Protein AF-A0AAN8F8N9-F1 (afdb_monomer)

Secondary structure (DSSP, 8-state):
----------EETTEEE-TTS-EEEEEEETTEEEE---S--S--PPTTTTT-TTS-SS------TT-TTTTT-TTSPPPP-GGGPPPTTTTTB-TTSPEEES-SGGGTT-TTTEEE---TT--HHHHHHHHHHHHHTT--BSSTTTT-PPP---

Mean predicted aligned error: 9.49 Å

InterPro domains:
  IPR001515 Large ribosomal subunit protein eL32 [PF01655] (42-143)
  IPR001515 Large ribosomal subunit protein eL32 [PTHR23413] (32-154)
  IPR001515 Large ribosomal subunit protein eL32 [SM01393] (41-143)
  IPR001515 Large ribosomal subunit protein eL32 [cd00513] (46-143)
  IPR018263 Large ribosomal subunit protein eL32, conserved site [PS00580] (44-64)
  IPR036351 Large ribosomal subunit protein eL32 superfamily [SSF52042] (32-152)

Sequence (154 aa):
MRLTKRILSARFGNRILNSDGSWVRMVTVSGTKVKIVKKKVTKFKRHESERYHRLKPNWRKPKGIDNRVRRRFRGMRAMPTIGFGSDKRTRFVLPCGYKKVLDLDMLLMQSFRYIGEVAHTVSAQSRKAIVERAAQLNIKLTNGHARIRTEESE

Radius of gyration: 22.57 Å; Cα contacts (8 Å, |Δi|>4): 173; chains: 1; bounding box: 52×36×70 Å

Foldseek 3Di:
DDPPPPPPFDDDDQWTQDPVRDTFGFAQAPNDTDTFDQPDPDDQFDPCVVVDVVRGRDDDQDDDPPDCQNVPDPPDGDDDDCVRDTDPRCPQADPNRAHEDADDVVCLPPLVHHAHEDDPPDDPVVLVVVLVVCVVSVGHYPCSCPPDDDDDDD

Solvent-accessible surface area (backbone atoms only — not comparable to full-atom values): 9964 Å² total; per-residue (Å²): 137,80,82,76,81,77,73,74,78,61,68,60,85,60,29,42,57,44,97,86,72,49,77,42,64,52,24,52,42,76,88,40,79,42,73,80,68,71,83,64,86,74,80,62,60,21,85,64,28,86,80,34,84,90,39,63,51,61,68,62,87,70,79,59,90,84,38,54,55,65,73,61,45,86,94,50,72,76,76,94,54,78,84,61,59,57,55,80,88,57,53,76,45,44,91,85,21,30,28,79,38,67,58,64,82,83,33,80,88,40,50,81,41,37,29,34,35,78,55,88,86,62,50,60,70,61,43,51,57,50,45,53,52,27,57,78,67,69,41,56,56,78,54,67,69,66,81,59,82,77,82,84,78,129

pLDDT: mean 83.61, std 14.31, range [36.84, 96.25]

Structure (mmCIF, N/CA/C/O backbone):
data_AF-A0AAN8F8N9-F1
#
_entry.id   AF-A0AAN8F8N9-F1
#
loop_
_atom_site.group_PDB
_atom_site.id
_atom_site.type_symbol
_atom_site.label_atom_id
_atom_site.label_alt_id
_atom_site.label_comp_id
_atom_site.label_asym_id
_atom_site.label_entity_id
_atom_site.label_seq_id
_atom_site.pdbx_PDB_ins_code
_atom_site.Cartn_x
_atom_site.Cartn_y
_atom_site.Cartn_z
_atom_site.occupancy
_atom_site.B_iso_or_equiv
_atom_site.auth_seq_id
_atom_site.auth_comp_id
_atom_site.auth_asym_id
_atom_site.auth_atom_id
_atom_site.pdbx_PDB_model_num
ATOM 1 N N . MET A 1 1 ? -20.912 -10.449 -45.753 1.00 37.22 1 MET A N 1
ATOM 2 C CA . MET A 1 1 ? -21.724 -10.141 -44.552 1.00 37.22 1 MET A CA 1
ATOM 3 C C . MET A 1 1 ? -21.098 -10.827 -43.339 1.00 37.22 1 MET A C 1
ATOM 5 O O . MET A 1 1 ? -21.230 -12.034 -43.207 1.00 37.22 1 MET A O 1
ATOM 9 N N . ARG A 1 2 ? -20.332 -10.120 -42.492 1.00 36.84 2 ARG A N 1
ATOM 10 C CA . ARG A 1 2 ? -19.800 -10.711 -41.247 1.00 36.84 2 ARG A CA 1
ATOM 11 C C . ARG A 1 2 ? -20.783 -10.408 -40.122 1.00 36.84 2 ARG A C 1
ATOM 13 O O . ARG A 1 2 ? -20.914 -9.248 -39.744 1.00 36.84 2 ARG A O 1
ATOM 20 N N . LEU A 1 3 ? -21.470 -11.440 -39.623 1.00 37.38 3 LEU A N 1
ATOM 21 C CA . LEU A 1 3 ? -22.297 -11.351 -38.421 1.00 37.38 3 LEU A CA 1
ATOM 22 C C . LEU A 1 3 ? -21.449 -10.769 -37.285 1.00 37.38 3 LEU A C 1
ATOM 24 O O . LEU A 1 3 ? -20.534 -11.417 -36.772 1.00 37.38 3 LEU A O 1
ATOM 28 N N . THR A 1 4 ? -21.747 -9.536 -36.888 1.00 46.22 4 THR A N 1
ATOM 29 C CA . THR A 1 4 ? -21.243 -8.976 -35.644 1.00 46.22 4 THR A CA 1
ATOM 30 C C . THR A 1 4 ? -21.903 -9.766 -34.524 1.00 46.22 4 THR A C 1
ATOM 32 O O . THR A 1 4 ? -23.100 -9.647 -34.273 1.00 46.22 4 THR A O 1
ATOM 35 N N . LYS A 1 5 ? -21.127 -10.639 -33.870 1.00 44.59 5 LYS A N 1
ATOM 36 C CA . LYS A 1 5 ? -21.536 -11.296 -32.627 1.00 44.59 5 LYS A CA 1
ATOM 37 C C . LYS A 1 5 ? -21.897 -10.193 -31.625 1.00 44.59 5 LYS A C 1
ATOM 39 O O . LYS A 1 5 ? -21.020 -9.646 -30.960 1.00 44.59 5 LYS A O 1
ATOM 44 N N . ARG A 1 6 ? -23.183 -9.841 -31.533 1.00 40.88 6 ARG A N 1
ATOM 45 C CA . ARG A 1 6 ? -23.750 -9.120 -30.393 1.00 40.88 6 ARG A CA 1
ATOM 46 C C . ARG A 1 6 ? -23.581 -10.053 -29.202 1.00 40.88 6 ARG A C 1
ATOM 48 O O . ARG A 1 6 ? -24.404 -10.932 -28.974 1.00 40.88 6 ARG A O 1
ATOM 55 N N . ILE A 1 7 ? -22.470 -9.910 -28.485 1.00 51.84 7 ILE A N 1
ATOM 56 C CA . ILE A 1 7 ? -22.309 -10.515 -27.168 1.00 51.84 7 ILE A CA 1
ATOM 57 C C . ILE A 1 7 ? -23.393 -9.869 -26.304 1.00 51.84 7 ILE A C 1
ATOM 59 O O . ILE A 1 7 ? -23.255 -8.725 -25.871 1.00 51.84 7 ILE A O 1
ATOM 63 N N . LEU A 1 8 ? -24.505 -10.579 -26.112 1.00 46.91 8 LEU A N 1
ATOM 64 C CA . LEU A 1 8 ? -25.447 -10.312 -25.033 1.00 46.91 8 LEU A CA 1
ATOM 65 C C . LEU A 1 8 ? -24.609 -10.254 -23.755 1.00 46.91 8 LEU A C 1
ATOM 67 O O . LEU A 1 8 ? -23.964 -11.241 -23.398 1.00 46.91 8 LEU A O 1
ATOM 71 N N . SER A 1 9 ? -24.519 -9.088 -23.111 1.00 54.19 9 SER A N 1
ATOM 72 C CA . SER A 1 9 ? -23.723 -8.962 -21.892 1.00 54.19 9 SER A CA 1
ATOM 73 C C . SER A 1 9 ? -24.364 -9.832 -20.810 1.00 54.19 9 SER A C 1
ATOM 75 O O . SER A 1 9 ? -25.340 -9.423 -20.179 1.00 54.19 9 SER A O 1
ATOM 77 N N . ALA A 1 10 ? -23.843 -11.038 -20.601 1.00 58.50 10 ALA A N 1
ATOM 78 C CA . ALA A 1 10 ? -24.268 -11.890 -19.505 1.00 58.50 10 ALA A CA 1
ATOM 79 C C . ALA A 1 10 ? -23.832 -11.222 -18.193 1.00 58.50 10 ALA A C 1
ATOM 81 O O . ALA A 1 10 ? -22.638 -11.075 -17.912 1.00 58.50 10 ALA A O 1
ATOM 82 N N . ARG A 1 11 ? -24.804 -10.747 -17.410 1.00 55.88 11 ARG A N 1
ATOM 83 C CA . ARG A 1 11 ? -24.582 -10.227 -16.057 1.00 55.88 11 ARG A CA 1
ATOM 84 C C . ARG A 1 11 ? -24.943 -11.313 -15.060 1.00 55.88 11 ARG A C 1
ATOM 86 O O . ARG A 1 11 ? -26.067 -11.797 -15.066 1.00 55.88 11 ARG A O 1
ATOM 93 N N . PHE A 1 12 ? -24.006 -11.646 -14.179 1.00 58.88 12 PHE A N 1
ATOM 94 C CA . PHE A 1 12 ? -24.267 -12.540 -13.055 1.00 58.88 12 PHE A CA 1
ATOM 95 C C . PHE A 1 12 ? -23.940 -11.811 -11.749 1.00 58.88 12 PHE A C 1
ATOM 97 O O . PHE A 1 12 ? -22.770 -11.652 -11.375 1.00 58.88 12 PHE A O 1
ATOM 104 N N . GLY A 1 13 ? -24.977 -11.298 -11.082 1.00 73.12 13 GLY A N 1
ATOM 105 C CA . GLY A 1 13 ? -24.842 -10.431 -9.909 1.00 73.12 13 GLY A CA 1
ATOM 106 C C . GLY A 1 13 ? -23.983 -9.194 -10.203 1.00 73.12 13 GLY A C 1
ATOM 107 O O . GLY A 1 13 ? -24.197 -8.484 -11.184 1.00 73.12 13 GLY A O 1
ATOM 108 N N . ASN A 1 14 ? -22.956 -8.956 -9.382 1.00 69.38 14 ASN A N 1
ATOM 109 C CA . ASN A 1 14 ? -22.014 -7.844 -9.562 1.00 69.38 14 ASN A CA 1
ATOM 110 C C . ASN A 1 14 ? -20.863 -8.147 -10.544 1.00 69.38 14 ASN A C 1
ATOM 112 O O . ASN A 1 14 ? -19.873 -7.417 -10.548 1.00 69.38 14 ASN A O 1
ATOM 116 N N . ARG A 1 15 ? -20.928 -9.212 -11.357 1.00 70.81 15 ARG A N 1
ATOM 117 C CA . ARG A 1 15 ? -19.879 -9.558 -12.334 1.00 70.81 15 ARG A CA 1
ATOM 118 C C . ARG A 1 15 ? -20.322 -9.276 -13.771 1.00 70.81 15 ARG A C 1
ATOM 120 O O . ARG A 1 15 ? -21.423 -9.650 -14.168 1.00 70.81 15 ARG A O 1
ATOM 127 N N . ILE A 1 16 ? -19.439 -8.640 -14.540 1.00 75.00 16 ILE A N 1
ATOM 128 C CA . ILE A 1 16 ? -19.593 -8.389 -15.980 1.00 75.00 16 ILE A CA 1
ATOM 129 C C . ILE A 1 16 ? -18.571 -9.243 -16.733 1.00 75.00 16 ILE A C 1
ATOM 131 O O . ILE A 1 16 ? -17.410 -9.310 -16.322 1.00 75.00 16 ILE A O 1
ATOM 135 N N . LEU A 1 17 ? -19.003 -9.878 -17.822 1.00 72.81 17 LEU A N 1
ATOM 136 C CA . LEU A 1 17 ? -18.126 -10.568 -18.762 1.00 72.81 17 LEU A CA 1
ATOM 137 C C . LEU A 1 17 ? -17.474 -9.548 -19.711 1.00 72.81 17 LEU A C 1
ATOM 139 O O . LEU A 1 17 ? -18.166 -8.822 -20.424 1.00 72.81 17 LEU A O 1
ATOM 143 N N . ASN A 1 18 ? -16.146 -9.465 -19.699 1.00 73.00 18 ASN A N 1
ATOM 144 C CA . ASN A 1 18 ? -15.385 -8.676 -20.669 1.00 73.00 18 ASN A CA 1
ATOM 145 C C . ASN A 1 18 ? -15.337 -9.376 -22.045 1.00 73.00 18 ASN A C 1
ATOM 147 O O . ASN A 1 18 ? -15.561 -10.579 -22.154 1.00 73.00 18 ASN A O 1
ATOM 151 N N . SER A 1 19 ? -14.935 -8.639 -23.086 1.00 69.00 19 SER A N 1
ATOM 152 C CA . SER A 1 19 ? -14.710 -9.162 -24.446 1.00 69.00 19 SER A CA 1
ATOM 153 C C . SER A 1 19 ? -13.621 -10.240 -24.546 1.00 69.00 19 SER A C 1
ATOM 155 O O . SER A 1 19 ? -13.613 -11.007 -25.501 1.00 69.00 19 SER A O 1
ATOM 157 N N . ASP A 1 20 ? -12.725 -10.313 -23.561 1.00 75.94 20 ASP A N 1
ATOM 158 C CA . ASP A 1 20 ? -11.676 -11.331 -23.415 1.00 75.94 20 ASP A CA 1
ATOM 159 C C . ASP A 1 20 ? -12.160 -12.605 -22.683 1.00 75.94 20 ASP A C 1
ATOM 161 O O . ASP A 1 20 ? -11.366 -13.506 -22.427 1.00 75.94 20 ASP A O 1
ATOM 165 N N . GLY A 1 21 ? -13.447 -12.685 -22.315 1.00 73.12 21 GLY A N 1
ATOM 166 C CA . GLY A 1 21 ? -14.031 -13.811 -21.578 1.00 73.12 21 GLY A CA 1
ATOM 167 C C . GLY A 1 21 ? -13.768 -13.792 -20.067 1.00 73.12 21 GLY A C 1
ATOM 168 O O . GLY A 1 21 ? -14.217 -14.689 -19.354 1.00 73.12 21 GLY A O 1
ATOM 169 N N . SER A 1 22 ? -13.078 -12.774 -19.538 1.00 76.56 22 SER A N 1
ATOM 170 C CA . SER A 1 22 ? -12.829 -12.651 -18.099 1.00 76.56 22 SER A CA 1
ATOM 171 C C . SER A 1 22 ? -14.023 -12.045 -17.353 1.00 76.56 22 SER A C 1
ATOM 173 O O . SER A 1 22 ? -14.589 -11.021 -17.747 1.00 76.56 22 SER A O 1
ATOM 175 N N . TRP A 1 23 ? -14.385 -12.646 -16.218 1.00 73.56 23 TRP A N 1
ATOM 176 C CA . TRP A 1 23 ? -15.379 -12.088 -15.303 1.00 73.56 23 TRP A CA 1
ATOM 177 C C . TRP A 1 23 ? -14.755 -11.020 -14.414 1.00 73.56 23 TRP A C 1
ATOM 179 O O . TRP A 1 23 ? -13.816 -11.298 -13.666 1.00 73.56 23 TRP A O 1
ATOM 189 N N . VAL A 1 24 ? -15.322 -9.813 -14.414 1.00 73.94 24 VAL A N 1
ATOM 190 C CA . VAL A 1 24 ? -14.853 -8.733 -13.542 1.00 73.94 24 VAL A CA 1
ATOM 191 C C . VAL A 1 24 ? -15.942 -8.267 -12.596 1.00 73.94 24 VAL A C 1
ATOM 193 O O . VAL A 1 24 ? -17.058 -7.956 -13.005 1.00 73.94 24 VAL A O 1
ATOM 196 N N . ARG A 1 25 ? -15.591 -8.198 -11.309 1.00 75.44 25 ARG A N 1
ATOM 197 C CA . ARG A 1 25 ? -16.445 -7.647 -10.258 1.00 75.44 25 ARG A CA 1
ATOM 198 C C . ARG A 1 25 ? -16.530 -6.126 -10.401 1.00 75.44 25 ARG A C 1
ATOM 200 O O . ARG A 1 25 ? -15.516 -5.430 -10.346 1.00 75.44 25 ARG A O 1
ATOM 207 N N . MET A 1 26 ? -17.747 -5.626 -1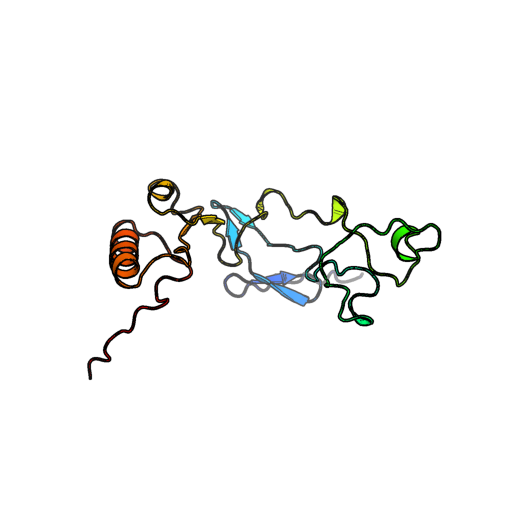0.565 1.00 81.25 26 MET A N 1
ATOM 208 C CA . MET A 1 26 ? -18.087 -4.220 -10.408 1.00 81.25 26 MET A CA 1
ATOM 209 C C . MET A 1 26 ? -18.191 -3.904 -8.928 1.00 81.25 26 MET A C 1
ATOM 211 O O . MET A 1 26 ? -18.792 -4.657 -8.160 1.00 81.25 26 MET A O 1
ATOM 215 N N . VAL A 1 27 ? -17.610 -2.777 -8.542 1.00 83.56 27 VAL A N 1
ATOM 216 C CA . VAL A 1 27 ? -17.583 -2.338 -7.156 1.00 83.56 27 VAL A CA 1
ATOM 217 C C . VAL A 1 27 ? -18.174 -0.939 -7.083 1.00 83.56 27 VAL A C 1
ATOM 219 O O . VAL A 1 27 ? -17.882 -0.092 -7.927 1.00 83.56 27 VAL A O 1
ATOM 222 N N . THR A 1 28 ? -19.020 -0.688 -6.092 1.00 84.06 28 THR A N 1
ATOM 223 C CA . THR A 1 28 ? -19.565 0.649 -5.854 1.00 84.06 28 THR A CA 1
ATOM 224 C C . THR A 1 28 ? -18.556 1.454 -5.044 1.00 84.06 28 THR A C 1
ATOM 226 O O . THR A 1 28 ? -18.222 1.082 -3.925 1.00 84.06 28 THR A O 1
ATOM 229 N N . VAL A 1 29 ? -18.060 2.549 -5.613 1.00 82.06 29 VAL A N 1
ATOM 230 C CA . VAL A 1 29 ? -17.128 3.482 -4.973 1.00 82.06 29 VAL A CA 1
ATOM 231 C C . VAL A 1 29 ? -17.806 4.843 -4.916 1.00 82.06 29 VAL A C 1
ATOM 233 O O . VAL A 1 29 ? -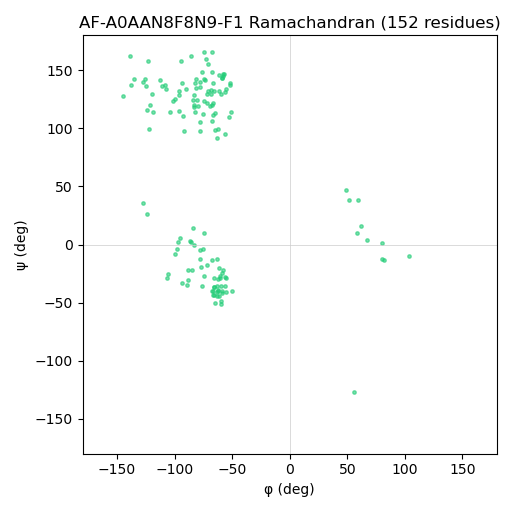18.068 5.437 -5.963 1.00 82.06 29 VAL A O 1
ATOM 236 N N . SER A 1 30 ? -18.109 5.332 -3.710 1.00 77.88 30 SER A N 1
ATOM 237 C CA . SER A 1 30 ? -18.813 6.611 -3.501 1.00 77.88 30 SER A CA 1
ATOM 238 C C . SER A 1 30 ? -20.075 6.755 -4.374 1.00 77.88 30 SER A C 1
ATOM 240 O O . SER A 1 30 ? -20.241 7.750 -5.073 1.00 77.88 30 SER A O 1
ATOM 242 N N . GLY A 1 31 ? -20.914 5.716 -4.425 1.00 78.62 31 GLY A N 1
ATOM 243 C CA . GLY A 1 31 ? -22.154 5.704 -5.215 1.00 78.62 31 GLY A CA 1
ATOM 244 C C . GLY A 1 31 ? -21.992 5.415 -6.715 1.00 78.62 31 GLY A C 1
ATOM 245 O O . GLY A 1 31 ? -22.972 5.084 -7.374 1.00 78.62 31 GLY A O 1
ATOM 246 N N . THR A 1 32 ? -20.777 5.443 -7.276 1.00 83.56 32 THR A N 1
ATOM 247 C CA . THR A 1 32 ? -20.555 5.054 -8.681 1.00 83.56 32 THR A CA 1
ATOM 248 C C . THR A 1 32 ? -20.098 3.603 -8.790 1.00 83.56 32 THR A C 1
ATOM 250 O O . THR A 1 32 ? -19.144 3.199 -8.129 1.00 83.56 32 THR A O 1
ATOM 253 N N . LYS A 1 33 ? -20.707 2.819 -9.686 1.00 84.88 33 LYS A N 1
ATOM 254 C CA . LYS A 1 33 ? -20.209 1.481 -10.039 1.00 84.88 33 LYS A CA 1
ATOM 255 C C . LYS A 1 33 ? -18.976 1.611 -10.937 1.00 84.88 33 LYS A C 1
ATOM 257 O O . LYS A 1 33 ? -19.082 2.049 -12.078 1.00 84.88 33 LYS A O 1
ATOM 262 N N . VAL A 1 34 ? -17.808 1.224 -10.429 1.00 86.25 34 VAL A N 1
ATOM 263 C CA . VAL A 1 34 ? -16.523 1.310 -11.137 1.00 86.25 34 VAL A CA 1
ATOM 264 C C . VAL A 1 34 ? -15.842 -0.058 -11.159 1.00 86.25 34 VAL A C 1
ATOM 266 O O . VAL A 1 34 ? -15.875 -0.818 -10.190 1.00 86.25 34 VAL A O 1
ATOM 269 N N . LYS A 1 35 ? -15.185 -0.371 -12.278 1.00 88.12 35 LYS A N 1
ATOM 270 C CA . LYS A 1 35 ? -14.308 -1.535 -12.414 1.00 88.12 35 LYS A CA 1
ATOM 271 C C . LYS A 1 35 ? -12.919 -1.205 -11.863 1.00 88.12 35 LYS A C 1
ATOM 273 O O . LYS A 1 35 ? -12.244 -0.306 -12.362 1.00 88.12 35 LYS A O 1
ATOM 278 N N . ILE A 1 36 ? -12.462 -1.947 -10.855 1.00 89.44 36 ILE A N 1
ATOM 279 C CA . ILE A 1 36 ? -11.110 -1.772 -10.308 1.00 89.44 36 ILE A CA 1
ATOM 280 C C . ILE A 1 36 ? -10.104 -2.449 -11.244 1.00 89.44 36 ILE A C 1
ATOM 282 O O . ILE A 1 36 ? -9.973 -3.669 -11.253 1.00 89.44 36 ILE A O 1
ATOM 286 N N . VAL A 1 37 ? -9.358 -1.649 -12.009 1.00 90.06 37 VAL A N 1
ATOM 287 C CA . VAL A 1 37 ? -8.273 -2.134 -12.875 1.00 90.06 37 VAL A CA 1
ATOM 288 C C . VAL A 1 37 ? -6.922 -1.880 -12.209 1.00 90.06 37 VAL A C 1
ATOM 290 O O . VAL A 1 37 ? -6.568 -0.742 -11.890 1.00 90.06 37 VAL A O 1
ATOM 293 N N . LYS A 1 38 ? -6.131 -2.939 -12.018 1.00 90.81 38 LYS A N 1
ATOM 294 C CA . LYS A 1 38 ? -4.724 -2.834 -11.609 1.00 90.81 38 LYS A CA 1
ATOM 295 C C . LYS A 1 38 ? -3.841 -3.097 -12.825 1.00 90.81 38 LYS A C 1
ATOM 297 O O . LYS A 1 38 ? -3.805 -4.209 -13.330 1.00 90.81 38 LYS A O 1
ATOM 302 N N . LYS A 1 39 ? -3.102 -2.075 -13.270 1.00 92.69 39 LYS A N 1
ATOM 303 C CA . LYS A 1 39 ? -2.183 -2.164 -14.424 1.00 92.69 39 LYS A CA 1
ATOM 304 C C . LYS A 1 39 ? -1.047 -3.165 -14.207 1.00 92.69 39 LYS A C 1
ATOM 306 O O . LYS A 1 39 ? -0.527 -3.737 -15.155 1.00 92.69 39 LYS A O 1
ATOM 311 N N . LYS A 1 40 ? -0.642 -3.352 -12.951 1.00 92.31 40 LYS A N 1
ATOM 312 C CA . LYS A 1 40 ? 0.339 -4.350 -12.540 1.00 92.31 40 LYS A CA 1
ATOM 313 C C . LYS A 1 40 ? -0.046 -4.896 -11.173 1.00 92.31 40 LYS A C 1
ATOM 315 O O . LYS A 1 40 ? -0.262 -4.124 -10.242 1.00 92.31 40 LYS A O 1
ATOM 320 N N . VAL A 1 41 ? -0.123 -6.219 -11.074 1.00 91.56 41 VAL A N 1
ATOM 321 C CA . VAL A 1 41 ? -0.422 -6.935 -9.823 1.00 91.56 41 VAL A CA 1
ATOM 322 C C . VAL A 1 41 ? 0.870 -7.337 -9.106 1.00 91.56 41 VAL A C 1
ATOM 324 O O . VAL A 1 41 ? 0.944 -7.322 -7.881 1.00 91.56 41 VAL A O 1
ATOM 327 N N . THR A 1 42 ? 1.924 -7.641 -9.867 1.00 92.12 42 THR A N 1
ATOM 328 C CA . THR A 1 42 ? 3.217 -8.062 -9.322 1.00 92.12 42 THR A CA 1
ATOM 329 C C . THR A 1 42 ? 4.000 -6.896 -8.717 1.00 92.12 42 THR A C 1
ATOM 331 O O . THR A 1 42 ? 4.025 -5.779 -9.243 1.00 92.12 42 THR A O 1
ATOM 334 N N . LYS A 1 43 ? 4.693 -7.161 -7.604 1.00 93.69 43 LYS A N 1
ATOM 335 C CA . LYS A 1 43 ? 5.557 -6.172 -6.944 1.00 93.69 43 LYS A CA 1
ATOM 336 C C . LYS A 1 43 ? 6.773 -5.840 -7.816 1.00 93.69 43 LYS A C 1
ATOM 338 O O . LYS A 1 43 ? 7.306 -6.688 -8.532 1.00 93.69 43 LYS A O 1
ATOM 343 N N . PHE A 1 44 ? 7.254 -4.605 -7.720 1.00 95.38 44 PHE A N 1
ATOM 344 C CA . PHE A 1 44 ? 8.523 -4.203 -8.324 1.00 95.38 44 PHE A CA 1
ATOM 345 C C . PHE A 1 44 ? 9.687 -4.697 -7.460 1.00 95.38 44 PHE A C 1
ATOM 347 O O . PHE A 1 44 ? 10.031 -4.076 -6.457 1.00 95.38 44 PHE A O 1
ATOM 354 N N . LYS A 1 45 ? 10.275 -5.834 -7.841 1.00 94.81 45 LYS A N 1
ATOM 355 C CA . LYS A 1 45 ? 11.428 -6.423 -7.148 1.00 94.81 45 LYS A CA 1
ATOM 356 C C . LYS A 1 45 ? 12.741 -5.755 -7.572 1.00 94.81 45 LYS A C 1
ATOM 358 O O . LYS A 1 45 ? 12.933 -5.477 -8.758 1.00 94.81 45 LYS A O 1
ATOM 363 N N . ARG A 1 46 ? 13.673 -5.568 -6.632 1.00 95.31 46 ARG A N 1
ATOM 364 C CA . ARG A 1 46 ? 15.052 -5.109 -6.909 1.00 95.31 46 ARG A CA 1
AT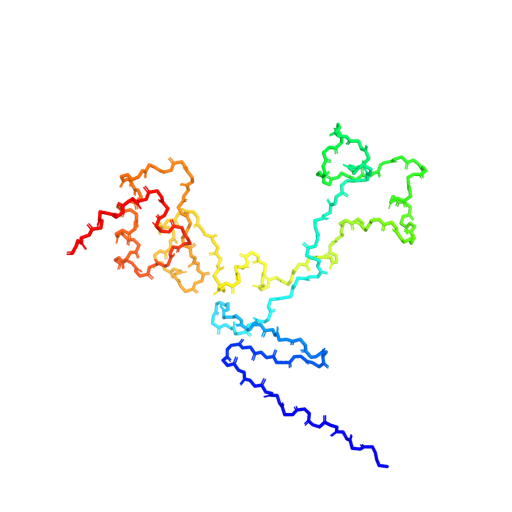OM 365 C C . ARG A 1 46 ? 15.786 -6.061 -7.855 1.00 95.31 46 ARG A C 1
ATOM 367 O O . ARG A 1 46 ? 15.606 -7.266 -7.746 1.00 95.31 46 ARG A O 1
ATOM 374 N N . HIS A 1 47 ? 16.628 -5.545 -8.752 1.00 94.38 47 HIS A N 1
ATOM 375 C CA . HIS A 1 47 ? 17.506 -6.378 -9.590 1.00 94.38 47 HIS A CA 1
ATOM 376 C C . HIS A 1 47 ? 18.314 -7.374 -8.734 1.00 94.38 47 HIS A C 1
ATOM 378 O O . HIS A 1 47 ? 18.789 -6.991 -7.668 1.00 94.38 47 HIS A O 1
ATOM 384 N N . GLU A 1 48 ? 18.423 -8.631 -9.184 1.00 93.56 48 GLU A N 1
ATOM 385 C CA . GLU A 1 48 ? 19.189 -9.722 -8.538 1.00 93.56 48 GLU A CA 1
ATOM 386 C C . GLU A 1 48 ? 18.804 -10.098 -7.097 1.00 93.56 48 GLU A C 1
ATOM 388 O O . GLU A 1 48 ? 19.453 -10.948 -6.491 1.00 93.56 48 GLU A O 1
ATOM 393 N N . SER A 1 49 ? 17.694 -9.579 -6.561 1.00 94.81 49 SER A N 1
ATOM 394 C CA . SER A 1 49 ? 17.191 -9.987 -5.237 1.00 94.81 49 SER A CA 1
ATOM 395 C C . SER A 1 49 ? 16.781 -11.460 -5.143 1.00 94.81 49 SER A C 1
ATOM 397 O O . SER A 1 49 ? 16.474 -11.942 -4.065 1.00 94.81 49 SER A O 1
ATOM 399 N N . GLU A 1 50 ? 16.672 -12.148 -6.280 1.00 93.81 50 GLU A N 1
ATOM 400 C CA . GLU A 1 50 ? 16.372 -13.585 -6.338 1.00 93.81 50 GLU A CA 1
ATOM 401 C C . GLU A 1 50 ? 17.647 -14.433 -6.276 1.00 93.81 50 GLU A C 1
ATOM 403 O O . GLU A 1 50 ? 17.580 -15.586 -5.879 1.00 93.81 50 GLU A O 1
ATOM 408 N N . ARG A 1 51 ? 18.806 -13.861 -6.634 1.00 95.69 51 ARG A N 1
ATOM 409 C CA . ARG A 1 51 ? 20.097 -14.559 -6.625 1.00 95.69 51 ARG A CA 1
ATOM 410 C C . ARG A 1 51 ? 20.801 -14.446 -5.274 1.00 95.69 51 ARG A C 1
ATOM 412 O O . ARG A 1 51 ? 21.477 -15.377 -4.863 1.00 95.69 51 ARG A O 1
ATOM 419 N N . TYR A 1 52 ? 20.664 -13.308 -4.590 1.00 95.62 52 TYR A N 1
ATOM 420 C CA . TYR A 1 52 ? 21.404 -13.028 -3.359 1.00 95.62 52 TYR A CA 1
ATOM 421 C C . TYR A 1 52 ? 20.471 -12.748 -2.182 1.00 95.62 52 TYR A C 1
ATOM 423 O O . TYR A 1 52 ? 19.763 -11.744 -2.187 1.00 95.62 52 TYR A O 1
ATOM 431 N N . HIS A 1 53 ? 20.563 -13.553 -1.119 1.00 93.94 53 HIS A N 1
ATOM 432 C CA . HIS A 1 53 ? 19.757 -13.377 0.097 1.00 93.94 53 HIS A CA 1
ATOM 433 C C . HIS A 1 53 ? 19.986 -12.015 0.784 1.00 93.94 53 HIS A C 1
ATOM 435 O O . HIS A 1 53 ? 19.044 -11.373 1.245 1.00 93.94 53 HIS A O 1
ATOM 441 N N . ARG A 1 54 ? 21.228 -11.501 0.759 1.00 96.25 54 ARG A N 1
ATOM 442 C CA . ARG A 1 54 ? 21.572 -10.156 1.269 1.00 96.25 54 ARG A CA 1
ATOM 443 C C . ARG A 1 54 ? 20.810 -9.019 0.569 1.00 96.25 54 ARG A C 1
ATOM 445 O O . ARG A 1 54 ? 20.645 -7.937 1.132 1.00 96.25 54 ARG A O 1
ATOM 452 N N . LEU A 1 55 ? 20.352 -9.234 -0.668 1.00 94.88 55 LEU A N 1
ATOM 453 C CA . LEU A 1 55 ? 19.599 -8.246 -1.435 1.00 94.88 55 LEU A CA 1
ATOM 454 C C . LEU A 1 55 ? 18.099 -8.433 -1.207 1.00 94.88 55 LEU A C 1
ATOM 456 O O . LEU A 1 55 ? 17.434 -9.208 -1.889 1.00 94.88 55 LEU A O 1
ATOM 460 N N . LYS A 1 56 ? 17.538 -7.631 -0.301 1.00 95.56 56 LYS A N 1
ATOM 461 C CA . LYS A 1 56 ? 16.087 -7.598 -0.077 1.00 95.56 56 LYS A CA 1
ATOM 462 C C . LYS A 1 56 ? 15.329 -7.243 -1.376 1.00 95.56 56 LYS A C 1
ATOM 464 O O . LYS A 1 56 ? 15.803 -6.422 -2.168 1.00 95.56 56 LYS A O 1
ATOM 469 N N . PRO A 1 57 ? 14.116 -7.787 -1.593 1.00 95.38 57 PRO A N 1
ATOM 470 C CA . PRO A 1 57 ? 13.330 -7.560 -2.810 1.00 95.38 57 PRO A CA 1
ATOM 471 C C . PRO A 1 57 ? 12.676 -6.167 -2.890 1.00 95.38 57 PRO A C 1
ATOM 473 O O . PRO A 1 57 ? 11.855 -5.932 -3.775 1.00 95.38 57 PRO A O 1
ATOM 476 N N . ASN A 1 58 ? 13.017 -5.230 -1.999 1.00 95.44 58 ASN A N 1
ATOM 477 C CA . ASN A 1 58 ? 12.482 -3.869 -1.998 1.00 95.44 58 ASN A CA 1
ATOM 478 C C . ASN A 1 58 ? 13.019 -3.050 -3.180 1.00 95.44 58 ASN A C 1
ATOM 480 O O . ASN A 1 58 ? 14.220 -3.012 -3.430 1.00 95.44 58 ASN A O 1
ATOM 484 N N . TRP A 1 59 ? 12.141 -2.363 -3.912 1.00 95.50 59 TRP A N 1
ATOM 485 C CA . TRP A 1 59 ? 12.560 -1.606 -5.090 1.00 95.50 59 TRP A CA 1
ATOM 486 C C . TRP A 1 59 ? 13.661 -0.581 -4.768 1.00 95.50 59 TRP A C 1
ATOM 488 O O . TRP A 1 59 ? 13.536 0.225 -3.847 1.00 95.50 59 TRP A O 1
ATOM 498 N N . ARG A 1 60 ? 14.724 -0.579 -5.579 1.00 95.06 60 ARG A N 1
ATOM 499 C CA . ARG A 1 60 ? 15.779 0.441 -5.593 1.00 95.06 60 ARG A CA 1
ATOM 500 C C . ARG A 1 60 ? 16.126 0.750 -7.043 1.00 95.06 60 ARG A C 1
ATOM 502 O O . ARG A 1 60 ? 16.249 -0.169 -7.851 1.00 95.06 60 ARG A O 1
ATOM 509 N N . LYS A 1 61 ? 16.295 2.034 -7.370 1.00 94.88 61 LYS A N 1
ATOM 510 C CA . LYS A 1 61 ? 16.674 2.465 -8.722 1.00 94.88 61 LYS A CA 1
ATOM 511 C C . LYS A 1 61 ? 18.125 2.029 -9.010 1.00 94.88 61 LYS A C 1
ATOM 513 O O . LYS A 1 61 ? 19.013 2.456 -8.269 1.00 94.88 61 LYS A O 1
ATOM 518 N N . PRO A 1 62 ? 18.386 1.192 -10.033 1.00 95.75 62 PRO A N 1
ATOM 519 C CA . PRO A 1 62 ? 19.747 0.793 -10.386 1.00 95.75 62 PRO A CA 1
ATOM 520 C C . PRO A 1 62 ? 20.530 1.989 -10.942 1.00 95.75 62 PRO A C 1
ATOM 522 O O . PRO A 1 62 ? 20.021 2.720 -11.793 1.00 95.75 62 PRO A O 1
ATOM 525 N N . LYS A 1 63 ? 21.763 2.183 -10.458 1.00 96.12 63 LYS A N 1
ATOM 526 C CA . LYS A 1 63 ? 22.631 3.315 -10.833 1.00 96.12 63 LYS A CA 1
ATOM 527 C C . LYS A 1 63 ? 23.789 2.938 -11.770 1.00 96.12 63 LYS A C 1
ATOM 529 O O . LYS A 1 63 ? 24.241 3.795 -12.513 1.00 96.12 63 LYS A O 1
ATOM 534 N N . GLY A 1 64 ? 24.238 1.678 -11.764 1.00 95.94 64 GLY A N 1
ATOM 535 C CA . GLY A 1 64 ? 25.428 1.237 -12.507 1.00 95.94 64 GLY A CA 1
ATOM 536 C C . GLY A 1 64 ? 25.327 1.417 -14.025 1.00 95.94 64 GLY A C 1
ATOM 537 O O . GLY A 1 64 ? 24.246 1.255 -14.607 1.00 95.94 64 GLY A O 1
ATOM 538 N N . ILE A 1 65 ? 26.458 1.730 -14.665 1.00 94.75 65 ILE A N 1
ATOM 539 C CA . ILE A 1 65 ? 26.520 2.074 -16.091 1.00 94.75 65 ILE A CA 1
ATOM 540 C C . ILE A 1 65 ? 26.071 0.914 -16.989 1.00 94.75 65 ILE A C 1
ATOM 542 O O . ILE A 1 65 ? 25.276 1.153 -17.900 1.00 94.75 65 ILE A O 1
ATOM 546 N N . ASP A 1 66 ? 26.431 -0.328 -16.664 1.00 95.81 66 ASP A N 1
ATOM 547 C CA . ASP A 1 66 ? 26.117 -1.526 -17.464 1.00 95.81 66 ASP A CA 1
ATOM 548 C C . ASP A 1 66 ? 24.854 -2.265 -17.018 1.00 95.81 66 ASP A C 1
ATOM 550 O O . ASP A 1 66 ? 24.506 -3.325 -17.538 1.00 95.81 66 ASP A O 1
ATOM 554 N N . ASN A 1 67 ? 24.112 -1.709 -16.057 1.00 95.25 67 ASN A N 1
ATOM 555 C CA . ASN A 1 67 ? 22.935 -2.389 -15.544 1.00 95.25 67 ASN A CA 1
ATOM 556 C C . ASN A 1 67 ? 21.823 -2.475 -16.607 1.00 95.25 67 ASN A C 1
ATOM 558 O O . ASN A 1 67 ? 21.276 -1.459 -17.054 1.00 95.25 67 ASN A O 1
ATOM 562 N N . ARG A 1 68 ? 21.427 -3.708 -16.951 1.00 95.31 68 ARG A N 1
ATOM 563 C CA . ARG A 1 68 ? 20.431 -3.979 -17.998 1.00 95.31 68 ARG A CA 1
ATOM 564 C C . ARG A 1 68 ? 19.040 -3.416 -17.684 1.00 95.31 68 ARG A C 1
ATOM 566 O O . ARG A 1 68 ? 18.361 -2.930 -18.586 1.00 95.31 68 ARG A O 1
ATOM 573 N N . VAL A 1 69 ? 18.622 -3.422 -16.413 1.00 95.62 69 VAL A N 1
ATOM 574 C CA . VAL A 1 69 ? 17.337 -2.830 -15.992 1.00 95.62 69 VAL A CA 1
ATOM 575 C C . VAL A 1 69 ? 17.359 -1.311 -16.162 1.00 95.62 69 VAL A C 1
ATOM 577 O O . VAL A 1 69 ? 16.375 -0.746 -16.636 1.00 95.62 69 VAL A O 1
ATOM 580 N N . ARG A 1 70 ? 18.479 -0.642 -15.842 1.00 95.88 70 ARG A N 1
ATOM 581 C CA . ARG A 1 70 ? 18.632 0.814 -16.035 1.00 95.88 70 ARG A CA 1
ATOM 582 C C . ARG A 1 70 ? 18.509 1.201 -17.511 1.00 95.88 70 ARG A C 1
ATOM 584 O O . ARG A 1 70 ? 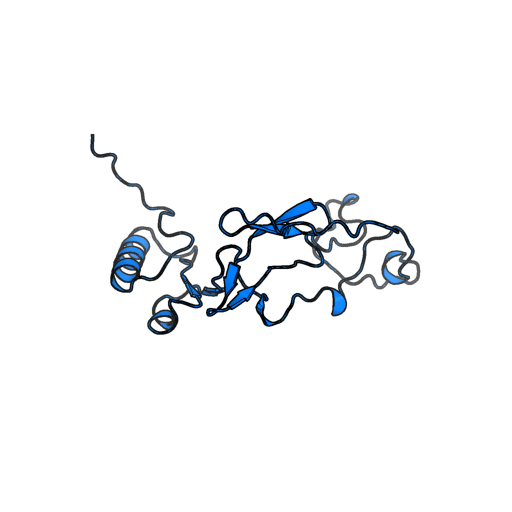17.794 2.149 -17.824 1.00 95.88 70 ARG A O 1
ATOM 591 N N . ARG A 1 71 ? 19.163 0.438 -18.395 1.00 95.75 71 ARG A N 1
ATOM 592 C CA . ARG A 1 71 ? 19.138 0.616 -19.860 1.00 95.75 71 ARG A CA 1
ATOM 593 C C . ARG A 1 71 ? 17.835 0.138 -20.530 1.00 95.75 71 ARG A C 1
ATOM 595 O O . ARG A 1 71 ? 17.671 0.343 -21.722 1.00 95.75 71 ARG A O 1
ATOM 602 N N . ARG A 1 72 ? 16.891 -0.447 -19.774 1.00 94.06 72 ARG A N 1
ATOM 603 C CA . ARG A 1 72 ? 15.567 -0.912 -20.247 1.00 94.06 72 ARG A CA 1
ATOM 604 C C . ARG A 1 72 ? 15.622 -1.965 -21.365 1.00 94.06 72 ARG A C 1
ATOM 606 O O . ARG A 1 72 ? 14.776 -1.960 -22.255 1.00 94.06 72 ARG A O 1
ATOM 613 N N . PHE A 1 73 ? 16.570 -2.899 -21.297 1.00 95.06 73 PHE A N 1
ATOM 614 C CA . PHE A 1 73 ? 16.587 -4.029 -22.230 1.00 95.06 73 PHE A CA 1
ATOM 615 C C . PHE A 1 73 ? 15.297 -4.859 -22.144 1.00 95.06 73 PHE A C 1
ATOM 617 O O . PHE A 1 73 ? 14.750 -5.079 -21.057 1.00 95.06 73 PHE A O 1
ATOM 624 N N . ARG A 1 74 ? 14.831 -5.358 -23.294 1.00 94.44 74 ARG A N 1
ATOM 625 C CA . ARG A 1 74 ? 13.685 -6.274 -23.382 1.00 94.44 74 ARG A CA 1
ATOM 626 C C . ARG A 1 74 ? 13.946 -7.538 -22.552 1.00 94.44 74 ARG A C 1
ATOM 628 O O . ARG A 1 74 ? 15.078 -7.994 -22.437 1.00 94.44 74 ARG A O 1
ATOM 635 N N . GLY A 1 75 ? 12.894 -8.084 -21.943 1.00 92.69 75 GLY A N 1
ATOM 636 C CA . GLY A 1 75 ? 12.969 -9.281 -21.094 1.00 92.69 75 GLY A CA 1
ATOM 637 C C . GLY A 1 75 ? 13.415 -9.012 -19.653 1.00 92.69 75 GLY A C 1
ATOM 638 O O . GLY A 1 75 ? 13.208 -9.856 -18.786 1.00 92.69 75 GLY A O 1
ATOM 639 N N . MET A 1 76 ? 13.951 -7.824 -19.357 1.00 93.75 76 MET A N 1
ATOM 640 C CA . MET A 1 76 ? 14.283 -7.443 -17.987 1.00 93.75 76 MET A CA 1
ATOM 641 C C . MET A 1 76 ? 13.098 -6.847 -17.227 1.00 93.75 76 MET A C 1
ATOM 643 O O . MET A 1 76 ? 12.089 -6.416 -17.787 1.00 93.75 76 MET A O 1
ATOM 647 N N . ARG A 1 77 ? 13.228 -6.827 -15.896 1.00 91.94 77 ARG A N 1
ATOM 648 C CA . ARG A 1 77 ? 12.198 -6.307 -14.988 1.00 91.94 77 ARG A CA 1
ATOM 649 C C . ARG A 1 77 ? 11.914 -4.832 -15.285 1.00 91.94 77 ARG A C 1
ATOM 651 O O . ARG A 1 77 ? 12.827 -4.010 -15.298 1.00 91.94 77 ARG A O 1
ATOM 658 N N . ALA A 1 78 ? 10.638 -4.487 -15.445 1.00 92.38 78 ALA A N 1
ATOM 659 C CA . ALA A 1 78 ? 10.219 -3.103 -15.647 1.00 92.38 78 ALA A CA 1
ATOM 660 C C . ALA A 1 78 ? 10.480 -2.235 -14.403 1.00 92.38 78 ALA A C 1
ATOM 662 O O . ALA A 1 78 ? 10.186 -2.651 -13.278 1.00 92.38 78 ALA A O 1
ATOM 663 N N . MET A 1 79 ? 10.960 -1.007 -14.618 1.00 94.12 79 MET A N 1
ATOM 664 C CA . MET A 1 79 ? 11.080 0.011 -13.570 1.00 94.12 79 MET A CA 1
ATOM 665 C C . MET A 1 79 ? 9.708 0.632 -13.241 1.00 94.12 79 MET A C 1
ATOM 667 O O . MET A 1 79 ? 8.879 0.766 -14.142 1.00 94.12 79 MET A O 1
ATOM 671 N N . PRO A 1 80 ? 9.451 1.051 -11.987 1.00 95.88 80 PRO A N 1
ATOM 672 C CA . PRO A 1 80 ? 8.290 1.861 -11.650 1.00 95.88 80 PRO A CA 1
ATOM 673 C C . PRO A 1 80 ? 8.323 3.197 -12.394 1.00 95.88 80 PRO A C 1
ATOM 675 O O . PRO A 1 80 ? 9.333 3.901 -12.393 1.00 95.88 80 PRO A O 1
ATOM 678 N N . THR A 1 81 ? 7.195 3.549 -12.995 1.00 94.88 81 THR A N 1
ATOM 679 C CA . THR A 1 81 ? 6.947 4.820 -13.682 1.00 94.88 81 THR A CA 1
ATOM 680 C C . THR A 1 81 ? 5.537 5.308 -13.341 1.00 94.88 81 THR A C 1
ATOM 682 O O . THR A 1 81 ? 4.689 4.515 -12.917 1.00 94.88 81 THR A O 1
ATOM 685 N N . ILE A 1 82 ? 5.262 6.600 -13.560 1.00 94.81 82 ILE A N 1
ATOM 686 C CA . ILE A 1 82 ? 3.929 7.205 -13.360 1.00 94.81 82 ILE A CA 1
ATOM 687 C C . ILE A 1 82 ? 2.833 6.471 -14.160 1.00 94.81 82 ILE A C 1
ATOM 689 O O . ILE A 1 82 ? 1.691 6.377 -13.711 1.00 94.81 82 ILE A O 1
ATOM 693 N N . GLY A 1 83 ? 3.191 5.858 -15.296 1.00 94.44 83 GLY A N 1
ATOM 694 C CA . GLY A 1 83 ? 2.275 5.109 -16.159 1.00 94.44 83 GLY A CA 1
ATOM 695 C C . GLY A 1 83 ? 1.611 3.908 -15.478 1.00 94.44 83 GLY A C 1
ATOM 696 O O . GLY A 1 83 ? 0.472 3.576 -15.810 1.00 94.44 83 GLY A O 1
ATOM 697 N N . PHE A 1 84 ? 2.251 3.310 -14.466 1.00 94.88 84 PHE A N 1
ATOM 698 C CA . PHE A 1 84 ? 1.663 2.228 -13.665 1.00 94.88 84 PHE A CA 1
ATOM 699 C C . PHE A 1 84 ? 0.656 2.716 -12.613 1.00 94.88 84 PHE A C 1
ATOM 701 O O . PHE A 1 84 ? 0.013 1.895 -11.957 1.00 94.88 84 PHE A O 1
ATOM 708 N N . GLY A 1 85 ? 0.489 4.033 -12.453 1.00 93.50 85 GLY A N 1
ATOM 709 C CA . GLY A 1 85 ? -0.489 4.621 -11.546 1.00 93.50 85 GLY A CA 1
ATOM 710 C C . GLY A 1 85 ? -1.908 4.122 -11.831 1.00 93.50 85 GLY A C 1
ATOM 711 O O . GLY A 1 85 ? -2.349 4.079 -12.984 1.00 93.50 85 GLY A O 1
ATOM 712 N N . SER A 1 86 ? -2.614 3.744 -10.764 1.00 92.44 86 SER A N 1
ATOM 713 C CA . SER A 1 86 ? -4.046 3.433 -10.814 1.00 92.44 86 SER A CA 1
ATOM 714 C C . SER A 1 86 ? -4.874 4.699 -11.030 1.00 92.44 86 SER A C 1
ATOM 716 O O . SER A 1 86 ? -4.432 5.807 -10.693 1.00 92.44 86 SER A O 1
ATOM 718 N N . ASP A 1 87 ? -6.073 4.513 -11.585 1.00 92.06 87 ASP A N 1
ATOM 719 C CA . ASP A 1 87 ? -7.059 5.579 -11.742 1.00 92.06 87 ASP A CA 1
ATOM 720 C C . ASP A 1 87 ? -7.299 6.292 -10.399 1.00 92.06 87 ASP A C 1
ATOM 722 O O . ASP A 1 87 ? -7.368 5.662 -9.340 1.00 92.06 87 ASP A O 1
ATOM 726 N N . LYS A 1 88 ? -7.410 7.621 -10.446 1.00 90.88 88 LYS A N 1
ATOM 727 C CA . LYS A 1 88 ? -7.607 8.479 -9.274 1.00 90.88 88 LYS A CA 1
ATOM 728 C C . LYS A 1 88 ? -8.850 8.061 -8.480 1.00 90.88 88 LYS A C 1
ATOM 730 O O . LYS A 1 88 ? -8.803 8.089 -7.252 1.00 90.88 88 LYS A O 1
ATOM 735 N N . ARG A 1 89 ? -9.919 7.607 -9.151 1.00 89.38 89 ARG A N 1
ATOM 736 C CA . ARG A 1 89 ? -11.174 7.177 -8.501 1.00 89.38 89 ARG A CA 1
ATOM 737 C C . ARG A 1 89 ? -11.007 5.897 -7.678 1.00 89.38 89 ARG A C 1
ATOM 739 O O . ARG A 1 89 ? -11.544 5.799 -6.580 1.00 89.38 89 ARG A O 1
ATOM 746 N N . THR A 1 90 ? -10.237 4.933 -8.188 1.00 90.44 90 THR A N 1
ATOM 747 C CA . THR A 1 90 ? -10.050 3.596 -7.583 1.00 90.44 90 THR A CA 1
ATOM 748 C C . THR A 1 90 ? -8.779 3.478 -6.735 1.00 90.44 90 THR A C 1
ATOM 750 O O . THR A 1 90 ? -8.460 2.411 -6.194 1.00 90.44 90 THR A O 1
ATOM 753 N N . ARG A 1 91 ? -8.018 4.568 -6.603 1.00 90.94 91 ARG A N 1
ATOM 754 C CA . ARG A 1 91 ? -6.813 4.616 -5.778 1.00 90.94 91 ARG A CA 1
ATOM 755 C C . ARG A 1 91 ? -7.176 4.457 -4.299 1.00 90.94 91 ARG A C 1
ATOM 757 O O . ARG A 1 91 ? -8.073 5.132 -3.798 1.00 90.94 91 ARG A O 1
ATOM 764 N N . PHE A 1 92 ? -6.451 3.572 -3.611 1.00 90.75 92 PHE A N 1
ATOM 765 C CA . PHE A 1 92 ? -6.655 3.222 -2.193 1.00 90.75 92 PHE A CA 1
ATOM 766 C C . PHE A 1 92 ? -8.020 2.601 -1.853 1.00 90.75 92 PHE A C 1
ATOM 768 O O . PHE A 1 92 ? -8.389 2.532 -0.685 1.00 90.75 92 PHE A O 1
ATOM 775 N N . VAL A 1 93 ? -8.757 2.126 -2.856 1.00 91.75 93 VAL A N 1
ATOM 776 C CA . VAL A 1 93 ? -10.038 1.444 -2.660 1.00 91.75 93 VAL A CA 1
ATOM 777 C C . VAL A 1 93 ? -9.813 -0.060 -2.508 1.00 91.75 93 VAL A C 1
ATOM 779 O O . VAL A 1 93 ? -9.052 -0.665 -3.274 1.00 91.75 93 VAL A O 1
ATOM 782 N N . LEU A 1 94 ? -10.469 -0.651 -1.510 1.00 89.75 94 LEU A N 1
ATOM 783 C CA . LEU A 1 94 ? -10.510 -2.090 -1.275 1.00 89.75 94 LEU A CA 1
ATOM 784 C C . LEU A 1 94 ? -11.400 -2.790 -2.315 1.00 89.75 94 LEU A C 1
ATOM 786 O O . LEU A 1 94 ? -12.293 -2.168 -2.886 1.00 89.75 94 LEU A O 1
ATOM 790 N N . PRO A 1 95 ? -11.247 -4.108 -2.521 1.00 88.19 95 PRO A N 1
ATOM 791 C CA . PRO A 1 95 ? -12.143 -4.872 -3.392 1.00 88.19 95 PRO A CA 1
ATOM 792 C C . PRO A 1 95 ? -13.626 -4.808 -2.988 1.00 88.19 95 PRO A C 1
ATOM 794 O O . PRO A 1 95 ? -14.488 -5.032 -3.831 1.00 88.19 95 PRO A O 1
ATOM 797 N N . CYS A 1 96 ? -13.926 -4.495 -1.721 1.00 85.25 96 CYS A N 1
ATOM 798 C CA . CYS A 1 96 ? -15.287 -4.280 -1.222 1.00 85.25 96 CYS A CA 1
ATOM 799 C C . CYS A 1 96 ? -15.884 -2.908 -1.589 1.00 85.25 96 CYS A C 1
ATOM 801 O O . CYS A 1 96 ? -17.086 -2.729 -1.434 1.00 85.25 96 CYS A O 1
ATOM 803 N N . GLY A 1 97 ? -15.078 -1.955 -2.075 1.00 87.50 97 GLY A N 1
ATOM 804 C CA . GLY A 1 97 ? -15.537 -0.638 -2.549 1.00 87.50 97 GLY A CA 1
ATOM 805 C C . GLY A 1 97 ? -15.296 0.531 -1.615 1.00 87.50 97 GLY A C 1
ATOM 806 O O . GLY A 1 97 ? -15.388 1.682 -2.037 1.00 87.50 97 GLY A O 1
ATOM 807 N N . TYR A 1 98 ? -14.891 0.241 -0.385 1.00 89.12 98 TYR A N 1
ATOM 808 C CA . TYR A 1 98 ? -14.592 1.243 0.627 1.00 89.12 98 TYR A CA 1
ATOM 809 C C . TYR A 1 98 ? -13.097 1.581 0.660 1.00 89.12 98 TYR A C 1
ATOM 811 O O . TYR A 1 98 ? -12.241 0.799 0.232 1.00 89.12 98 TYR A O 1
ATOM 819 N N . LYS A 1 99 ? -12.765 2.757 1.186 1.00 90.12 99 LYS A N 1
ATOM 820 C CA . LYS A 1 99 ? -11.394 3.133 1.559 1.00 90.12 99 LYS A CA 1
ATOM 821 C C . LYS A 1 99 ? -11.170 2.810 3.036 1.00 90.12 99 LYS A C 1
ATOM 823 O O . LYS A 1 99 ? -12.050 3.040 3.851 1.00 90.12 99 LYS A O 1
ATOM 828 N N . LYS A 1 100 ? -10.008 2.271 3.392 1.00 89.81 100 LYS A N 1
ATOM 829 C CA . LYS A 1 100 ? -9.709 1.908 4.786 1.00 89.81 100 LYS A CA 1
ATOM 830 C C . LYS A 1 100 ? -9.240 3.110 5.607 1.00 89.81 100 LYS A C 1
ATOM 832 O O . LYS A 1 100 ? -8.437 3.895 5.102 1.00 89.81 100 LYS A O 1
ATOM 837 N N . VAL A 1 101 ? -9.712 3.217 6.846 1.00 89.25 101 VAL A N 1
ATOM 838 C CA . VAL A 1 101 ? -9.311 4.228 7.842 1.00 89.25 101 VAL A CA 1
ATOM 839 C C . VAL A 1 101 ? -9.100 3.525 9.182 1.00 89.25 101 VAL A C 1
ATOM 841 O O . VAL A 1 101 ? -9.807 2.571 9.484 1.00 89.25 101 VAL A O 1
ATOM 844 N N . LEU A 1 102 ? -8.099 3.955 9.953 1.00 86.06 102 LEU A N 1
ATOM 845 C CA . LEU A 1 102 ? -7.759 3.329 11.239 1.00 86.06 102 LEU A CA 1
ATOM 846 C C . LEU A 1 102 ? -8.589 3.854 12.419 1.00 86.06 102 LEU A C 1
ATOM 848 O O . LEU A 1 102 ? -8.700 3.175 13.433 1.00 86.06 102 LEU A O 1
ATOM 852 N N . ASP A 1 103 ? -9.145 5.054 12.282 1.00 77.81 103 ASP A N 1
ATOM 853 C CA . ASP A 1 103 ? -9.881 5.757 13.328 1.00 77.81 103 ASP A CA 1
ATOM 854 C C . ASP A 1 103 ? -11.386 5.788 13.026 1.00 77.81 103 ASP A C 1
ATOM 856 O O . ASP A 1 103 ? -11.791 5.997 11.882 1.00 77.81 103 ASP A O 1
ATOM 860 N N . LEU A 1 104 ? -12.200 5.552 14.053 1.00 75.00 104 LEU A N 1
ATOM 861 C CA . LEU A 1 104 ? -13.659 5.461 13.972 1.00 75.00 104 LEU A CA 1
ATOM 862 C C . LEU A 1 104 ? -14.343 6.809 14.148 1.00 75.00 104 LEU A C 1
ATOM 864 O O . LEU A 1 104 ? -15.383 7.040 13.533 1.00 75.00 104 LEU A O 1
ATOM 868 N N . ASP A 1 105 ? -13.755 7.718 14.919 1.00 69.25 105 ASP A N 1
ATOM 869 C CA . ASP A 1 105 ? -14.420 8.980 15.258 1.00 69.25 105 ASP A CA 1
ATOM 870 C C . ASP A 1 105 ? -14.430 9.933 14.058 1.00 69.25 105 ASP A C 1
ATOM 872 O O . ASP A 1 105 ? -15.388 10.670 13.831 1.00 69.25 105 ASP A O 1
ATOM 876 N N . MET A 1 106 ? -13.441 9.788 13.172 1.00 68.94 106 MET A N 1
ATOM 877 C CA . MET A 1 106 ? -13.408 10.449 11.868 1.00 68.94 106 MET A CA 1
ATOM 878 C C . MET A 1 106 ? -14.495 9.940 10.891 1.00 68.94 106 MET A C 1
ATOM 880 O O . MET A 1 106 ? -14.729 10.558 9.850 1.00 68.94 106 MET A O 1
ATOM 884 N N . LEU A 1 107 ? -15.159 8.812 11.180 1.00 70.38 107 LEU A N 1
ATOM 885 C CA . LEU A 1 107 ? -16.053 8.117 10.243 1.00 70.38 107 LEU A CA 1
ATOM 886 C C . LEU A 1 107 ? -17.544 8.409 10.426 1.00 70.38 107 LEU A C 1
ATOM 888 O O . LEU A 1 107 ? -18.322 7.963 9.578 1.00 70.38 107 LEU A O 1
ATOM 892 N N . LEU A 1 108 ? -17.942 9.190 11.438 1.00 67.25 108 LEU A N 1
ATOM 893 C CA . LEU A 1 108 ? -19.356 9.447 11.753 1.00 67.25 108 LEU A CA 1
ATOM 894 C C . LEU A 1 108 ? -20.189 9.888 10.533 1.00 67.25 108 LEU A C 1
ATOM 896 O O . LEU A 1 108 ? -21.311 9.429 10.357 1.00 67.25 108 LEU A O 1
ATOM 900 N N . MET A 1 109 ? -19.634 10.731 9.655 1.00 67.88 109 MET A N 1
ATOM 901 C CA . MET A 1 109 ? -20.351 11.252 8.479 1.00 67.88 109 MET A CA 1
ATOM 902 C C . MET A 1 109 ? -20.035 10.530 7.158 1.00 67.88 109 MET A C 1
ATOM 904 O O . MET A 1 109 ? -20.656 10.815 6.136 1.00 67.88 109 MET A O 1
ATOM 908 N 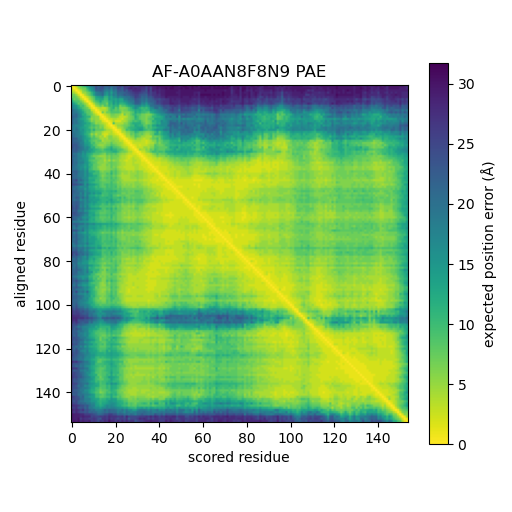N . GLN A 1 110 ? -19.052 9.623 7.120 1.00 80.75 110 GLN A N 1
ATOM 909 C CA . GLN A 1 110 ? -18.503 9.093 5.858 1.00 80.75 110 GLN A CA 1
ATOM 910 C C . GLN A 1 110 ? -18.568 7.558 5.745 1.00 80.75 110 GLN A C 1
ATOM 912 O O . GLN A 1 110 ? -17.803 6.952 4.984 1.00 80.75 110 GLN A O 1
ATOM 917 N N . SER A 1 111 ? -19.522 6.933 6.441 1.00 75.69 111 SER A N 1
ATOM 918 C CA . SER A 1 111 ? -19.737 5.475 6.498 1.00 75.69 111 SER A CA 1
ATOM 919 C C . SER A 1 111 ? -19.939 4.807 5.126 1.00 75.69 111 SER A C 1
ATOM 921 O O . SER A 1 111 ? -19.564 3.653 4.924 1.00 75.69 111 SER A O 1
ATOM 923 N N . PHE A 1 112 ? -20.458 5.529 4.127 1.00 80.19 112 PHE A N 1
ATOM 924 C CA . PHE A 1 112 ? -20.647 5.005 2.765 1.00 80.19 112 PHE A CA 1
ATOM 925 C C . PHE A 1 112 ? -19.355 4.944 1.932 1.00 80.19 112 PHE A C 1
ATOM 927 O O . PHE A 1 112 ? -19.304 4.255 0.910 1.00 80.19 112 PHE A O 1
ATOM 934 N N . ARG A 1 113 ? -18.314 5.689 2.321 1.00 85.25 113 ARG A N 1
ATOM 935 C CA . ARG A 1 113 ? -17.057 5.814 1.565 1.00 85.25 113 ARG A CA 1
ATOM 936 C C . ARG A 1 113 ? -15.907 5.063 2.218 1.00 85.25 113 ARG A C 1
ATOM 938 O O . ARG A 1 113 ? -14.994 4.618 1.512 1.00 85.25 113 ARG A O 1
ATOM 945 N N . TYR A 1 114 ? -15.944 4.923 3.535 1.0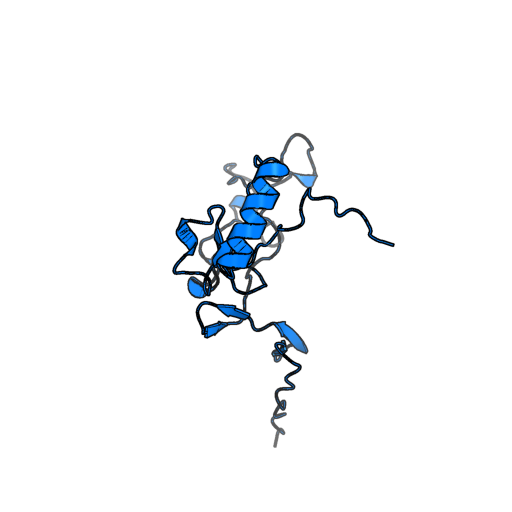0 88.88 114 TYR A N 1
ATOM 946 C CA . TYR A 1 114 ? -14.855 4.350 4.304 1.00 88.88 114 TYR A CA 1
ATOM 947 C C . TYR A 1 114 ? -15.296 3.147 5.131 1.00 88.88 114 TYR A C 1
ATOM 949 O O . TYR A 1 114 ? -16.472 2.952 5.410 1.00 88.88 114 TYR A O 1
ATOM 957 N N . ILE A 1 115 ? -14.316 2.326 5.483 1.00 90.19 115 ILE A N 1
ATOM 958 C CA . ILE A 1 115 ? -14.453 1.172 6.365 1.00 90.19 115 ILE A CA 1
ATOM 959 C C . ILE A 1 115 ? -13.399 1.297 7.465 1.00 90.19 115 ILE A C 1
ATOM 961 O O . ILE A 1 115 ? -12.267 1.711 7.184 1.00 90.19 115 ILE A O 1
ATOM 965 N N . GLY A 1 116 ? -13.764 0.953 8.697 1.00 90.44 116 GLY A N 1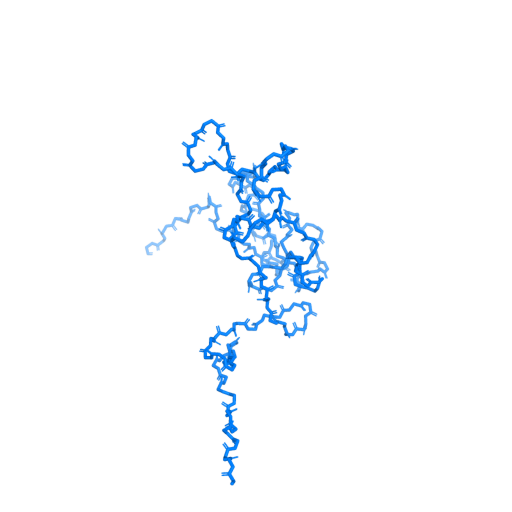
ATOM 966 C CA . GLY A 1 116 ? -12.837 0.981 9.824 1.00 90.44 116 GLY A CA 1
ATOM 967 C C . GLY A 1 116 ? -11.908 -0.235 9.821 1.00 90.44 116 GLY A C 1
ATOM 968 O O . GLY A 1 116 ? -12.319 -1.357 9.519 1.00 90.44 116 GLY A O 1
ATOM 969 N N . GLU A 1 117 ? -10.640 -0.023 10.153 1.00 90.50 117 GLU A N 1
ATOM 970 C CA . GLU A 1 117 ? -9.643 -1.063 10.402 1.00 90.50 117 GLU A CA 1
ATOM 971 C C . GLU A 1 117 ? -9.057 -0.840 11.797 1.00 90.50 117 GLU A C 1
ATOM 973 O O . GLU A 1 117 ? -8.403 0.163 12.051 1.00 90.50 117 GLU A O 1
ATOM 978 N N . VAL A 1 118 ? -9.267 -1.777 12.719 1.00 90.50 118 VAL A N 1
ATOM 979 C CA . VAL A 1 118 ? -8.773 -1.624 14.089 1.00 90.50 118 VAL A CA 1
ATOM 980 C C . VAL A 1 118 ? -7.261 -1.838 14.126 1.00 90.50 118 VAL A C 1
ATOM 982 O O . VAL A 1 118 ? -6.771 -2.908 13.740 1.00 90.50 118 VAL A O 1
ATOM 985 N N . ALA A 1 119 ? -6.519 -0.847 14.625 1.00 90.62 119 ALA A N 1
ATOM 986 C CA . ALA A 1 119 ? -5.059 -0.877 14.680 1.00 90.62 119 ALA A CA 1
ATOM 987 C C . ALA A 1 119 ? -4.512 -2.086 15.463 1.00 90.62 119 ALA A C 1
ATOM 989 O O . ALA A 1 119 ? -5.099 -2.547 16.442 1.00 90.62 119 ALA A O 1
ATOM 990 N N . HIS A 1 120 ? -3.351 -2.606 15.053 1.00 89.12 120 HIS A N 1
ATOM 991 C CA . HIS A 1 120 ? -2.743 -3.802 15.656 1.00 89.12 120 HIS A CA 1
ATOM 992 C C . HIS A 1 120 ? -2.411 -3.642 17.152 1.00 89.12 120 HIS A C 1
ATOM 994 O O . HIS A 1 120 ? -2.422 -4.626 17.892 1.00 89.12 120 HIS A O 1
ATOM 1000 N N . THR A 1 121 ? -2.133 -2.420 17.603 1.00 91.31 121 THR A N 1
ATOM 1001 C CA . THR A 1 121 ? -1.775 -2.089 18.992 1.00 91.31 121 THR A CA 1
ATOM 1002 C C . THR A 1 121 ? -2.948 -2.190 19.967 1.00 91.31 121 THR A C 1
ATOM 1004 O O . THR A 1 121 ? -2.725 -2.301 21.166 1.00 91.31 121 THR A O 1
ATOM 1007 N N . VAL A 1 122 ? -4.192 -2.193 19.475 1.00 90.38 122 VAL A N 1
ATOM 1008 C CA . VAL A 1 122 ? -5.388 -2.201 20.327 1.00 90.38 122 VAL A CA 1
ATOM 1009 C C . VAL A 1 122 ? -5.566 -3.563 21.006 1.00 90.38 122 VAL A C 1
ATOM 1011 O O . VAL A 1 122 ? -5.550 -4.613 20.338 1.00 90.38 122 VAL A O 1
ATOM 1014 N N . SER A 1 123 ? -5.753 -3.526 22.328 1.00 90.31 123 SER A N 1
ATOM 1015 C CA . SER A 1 123 ? -6.012 -4.682 23.191 1.00 90.31 123 SER A CA 1
ATOM 1016 C C . SER A 1 123 ? -7.383 -5.315 22.912 1.00 90.31 123 SER A C 1
ATOM 1018 O O . SER A 1 123 ? -8.235 -4.732 22.240 1.00 90.31 123 SER A O 1
ATOM 1020 N N . ALA A 1 124 ? -7.615 -6.531 23.413 1.00 89.56 124 ALA A N 1
ATOM 1021 C CA . ALA A 1 124 ? -8.883 -7.233 23.200 1.00 89.56 124 ALA A CA 1
ATOM 1022 C C . ALA A 1 124 ? -10.075 -6.524 23.874 1.00 89.56 124 ALA A C 1
ATOM 1024 O O . ALA A 1 124 ? -11.156 -6.470 23.296 1.00 89.56 124 ALA A O 1
ATOM 1025 N N . GLN A 1 125 ? -9.869 -5.928 25.053 1.00 89.25 125 GLN A N 1
ATOM 1026 C CA . GLN A 1 125 ? -10.914 -5.203 25.780 1.00 89.25 125 GLN A CA 1
ATOM 1027 C C . GLN A 1 125 ? -11.372 -3.958 25.010 1.00 89.25 125 GLN A C 1
ATOM 1029 O O . GLN A 1 125 ? -12.558 -3.800 24.738 1.00 89.25 125 GLN A O 1
ATOM 1034 N N . SER A 1 126 ? -10.431 -3.119 24.564 1.00 90.25 126 SER A N 1
ATOM 1035 C CA . SER A 1 126 ? -10.753 -1.929 23.769 1.00 90.25 126 SER A CA 1
ATOM 1036 C C . SER A 1 126 ? -11.337 -2.286 22.397 1.00 90.25 126 SER A C 1
ATOM 1038 O O . SER A 1 126 ? -12.146 -1.535 21.862 1.00 90.25 126 SER A O 1
ATOM 1040 N N . ARG A 1 127 ? -10.977 -3.450 21.830 1.00 91.00 127 ARG A N 1
ATOM 1041 C CA . ARG A 1 127 ? -11.588 -3.970 20.594 1.00 91.00 127 ARG A CA 1
ATOM 1042 C C . ARG A 1 127 ? -13.078 -4.259 20.753 1.00 91.00 127 ARG A C 1
ATOM 1044 O O . ARG A 1 127 ? -13.814 -3.926 19.833 1.00 91.00 127 ARG A O 1
ATOM 1051 N N . LYS A 1 128 ? -13.520 -4.826 21.882 1.00 90.44 128 LYS A N 1
ATOM 1052 C CA . LYS A 1 128 ? -14.952 -5.065 22.147 1.00 90.44 128 LYS A CA 1
ATOM 1053 C C . LYS A 1 128 ? -15.738 -3.751 22.124 1.00 90.44 128 LYS A C 1
ATOM 1055 O O . LYS A 1 128 ? -16.643 -3.612 21.309 1.00 90.44 128 LYS A O 1
ATOM 1060 N N . ALA A 1 129 ? -15.276 -2.750 22.876 1.00 90.62 129 ALA A N 1
ATOM 1061 C CA . ALA A 1 129 ? -15.890 -1.418 22.903 1.00 90.62 129 ALA A CA 1
ATOM 1062 C C . ALA A 1 129 ? -15.925 -0.750 21.514 1.00 90.62 129 ALA A C 1
ATOM 1064 O O . ALA A 1 129 ? -16.912 -0.133 21.124 1.00 90.62 129 ALA A O 1
ATOM 1065 N N . ILE A 1 130 ? -14.855 -0.904 20.729 1.00 90.31 130 ILE A N 1
ATOM 1066 C CA . ILE A 1 130 ? -14.785 -0.412 19.348 1.00 90.31 130 ILE A CA 1
ATOM 1067 C C . ILE A 1 130 ? -15.813 -1.103 18.443 1.00 90.31 130 ILE A C 1
ATOM 1069 O O . ILE A 1 130 ? -16.455 -0.437 17.633 1.00 90.31 130 ILE A O 1
ATOM 1073 N N . VAL A 1 131 ? -15.959 -2.424 18.548 1.00 91.12 131 VAL A N 1
ATOM 1074 C CA . VAL A 1 131 ? -16.911 -3.196 17.738 1.00 91.12 131 VAL A CA 1
ATOM 1075 C C . VAL A 1 131 ? -18.348 -2.826 18.098 1.00 91.12 131 VAL A C 1
ATOM 1077 O O . VAL A 1 131 ? -19.149 -2.591 17.197 1.00 91.12 131 VAL A O 1
ATOM 1080 N N . GLU A 1 132 ? -18.654 -2.699 19.388 1.00 90.94 132 GLU A N 1
ATOM 1081 C CA . GLU A 1 132 ? -19.958 -2.248 19.885 1.00 90.94 132 GLU A CA 1
ATOM 1082 C C . GLU A 1 132 ? -20.287 -0.838 19.380 1.00 90.94 132 GLU A C 1
ATOM 1084 O O . GLU A 1 132 ? -21.348 -0.615 18.793 1.00 90.94 132 GLU A O 1
ATOM 1089 N N . ARG A 1 133 ? -19.341 0.103 19.499 1.00 89.69 133 ARG A N 1
ATOM 1090 C CA . ARG A 1 133 ? -19.501 1.473 18.986 1.00 89.69 133 ARG A CA 1
ATOM 1091 C C . ARG A 1 133 ? -19.669 1.501 17.465 1.00 89.69 133 ARG A C 1
ATOM 1093 O O . ARG A 1 133 ? -20.487 2.255 16.944 1.00 89.69 133 ARG A O 1
ATOM 1100 N N . ALA A 1 134 ? -18.931 0.670 16.730 1.00 90.06 134 ALA A N 1
ATOM 1101 C CA . ALA A 1 134 ? -19.071 0.565 15.280 1.00 90.06 134 ALA A CA 1
A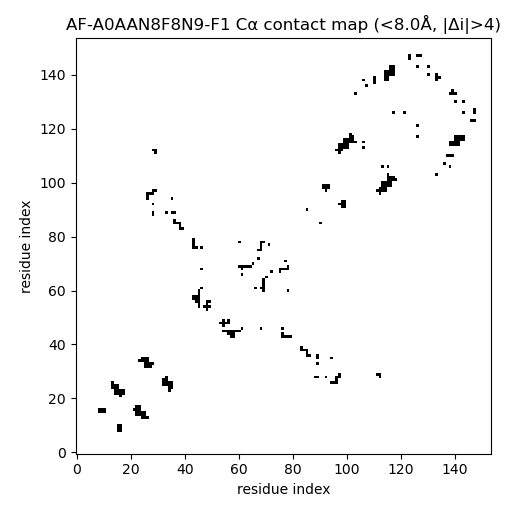TOM 1102 C C . ALA A 1 134 ? -20.440 -0.003 14.870 1.00 90.06 134 ALA A C 1
ATOM 1104 O O . ALA A 1 134 ? -21.007 0.458 13.878 1.00 90.06 134 ALA A O 1
ATOM 1105 N N . ALA A 1 135 ? -20.990 -0.950 15.639 1.00 88.94 135 ALA A N 1
ATOM 1106 C CA . ALA A 1 135 ? -22.328 -1.495 15.418 1.00 88.94 135 ALA A CA 1
ATOM 1107 C C . ALA A 1 135 ? -23.415 -0.432 15.635 1.00 88.94 135 ALA A C 1
ATOM 1109 O O . ALA A 1 135 ? -24.292 -0.285 14.786 1.00 88.94 135 ALA A O 1
ATOM 1110 N N . GLN A 1 136 ? -23.303 0.371 16.700 1.00 89.69 136 GLN A N 1
ATOM 1111 C CA . GLN A 1 136 ? -24.204 1.504 16.961 1.00 89.69 136 GLN A CA 1
ATOM 1112 C C . GLN A 1 136 ? -24.188 2.530 15.816 1.00 89.69 136 GLN A C 1
ATOM 1114 O O . GLN A 1 136 ? -25.233 3.018 15.396 1.00 89.69 136 GLN A O 1
ATOM 1119 N N . LEU A 1 137 ? -23.003 2.829 15.277 1.00 86.31 137 LEU A N 1
ATOM 1120 C CA . LEU A 1 137 ? -22.818 3.787 14.181 1.00 86.31 137 LEU A CA 1
ATOM 1121 C C . LEU A 1 137 ? -23.062 3.185 12.783 1.00 86.31 137 LEU A C 1
ATOM 1123 O O . LEU A 1 137 ? -22.917 3.885 11.779 1.00 86.31 137 LEU A O 1
ATOM 1127 N N . ASN A 1 138 ? -23.407 1.895 12.693 1.00 87.12 138 ASN A N 1
ATOM 1128 C CA . ASN A 1 138 ? -23.561 1.143 11.443 1.00 87.12 138 ASN A CA 1
ATOM 1129 C C . ASN A 1 138 ? -22.335 1.259 10.505 1.00 87.12 138 ASN A C 1
ATOM 1131 O O . ASN A 1 138 ? -22.441 1.370 9.278 1.00 87.12 138 ASN A O 1
ATOM 1135 N N . ILE A 1 139 ? -21.138 1.260 11.098 1.00 87.94 139 ILE A N 1
ATOM 1136 C CA . ILE A 1 139 ? -19.859 1.311 10.390 1.00 87.94 139 ILE A CA 1
ATOM 1137 C C . ILE A 1 139 ? -19.329 -0.112 10.231 1.00 87.94 139 ILE A C 1
ATOM 1139 O O . ILE A 1 139 ? -19.180 -0.866 11.190 1.00 87.94 139 ILE A O 1
ATOM 1143 N N . LYS A 1 140 ? -18.974 -0.478 8.997 1.00 88.06 140 LYS A N 1
ATOM 1144 C CA . LYS A 1 140 ? -18.341 -1.772 8.720 1.00 88.06 140 LYS A CA 1
ATOM 1145 C C . LYS A 1 140 ? -16.888 -1.768 9.204 1.00 88.06 140 LYS A C 1
ATOM 1147 O O . LYS A 1 140 ? -16.165 -0.788 9.017 1.00 88.06 140 LYS A O 1
ATOM 1152 N N . LEU A 1 141 ? -16.445 -2.896 9.754 1.00 89.94 141 LEU A N 1
ATOM 1153 C CA . LEU A 1 141 ? -15.054 -3.140 10.143 1.00 89.94 141 LEU A CA 1
ATOM 1154 C C . LEU A 1 141 ? -14.432 -4.231 9.264 1.00 89.94 141 LEU A C 1
ATOM 1156 O O . LEU A 1 141 ? -15.085 -5.219 8.942 1.00 89.94 141 LEU A O 1
ATOM 1160 N N . THR A 1 142 ? -13.159 -4.082 8.888 1.00 90.94 142 THR A N 1
ATOM 1161 C CA . THR A 1 142 ? -12.426 -5.116 8.127 1.00 90.94 142 THR A CA 1
ATOM 1162 C C . THR A 1 142 ? -11.993 -6.292 8.998 1.00 90.94 142 THR A C 1
ATOM 1164 O O . THR A 1 142 ? -11.980 -7.428 8.537 1.00 90.94 142 THR A O 1
ATOM 1167 N N . ASN A 1 143 ? -11.625 -6.021 10.249 1.00 90.12 143 ASN A N 1
ATOM 1168 C CA . ASN A 1 143 ? -11.044 -6.973 11.194 1.00 90.12 143 ASN A CA 1
ATOM 1169 C C . ASN A 1 143 ? -11.802 -7.005 12.534 1.00 90.12 143 ASN A C 1
ATOM 1171 O O . ASN A 1 143 ? -11.180 -7.176 13.582 1.00 90.12 143 ASN A O 1
ATOM 1175 N N . GLY A 1 144 ? -13.132 -6.839 12.501 1.00 85.44 144 GLY A N 1
ATOM 1176 C CA . GLY A 1 144 ? -13.973 -6.724 13.702 1.00 85.44 144 GLY A CA 1
ATOM 1177 C C . GLY A 1 144 ? -13.832 -7.895 14.682 1.00 85.44 144 GLY A C 1
ATOM 1178 O O . GLY A 1 144 ? -13.694 -7.678 15.877 1.00 85.44 144 GLY A O 1
ATOM 1179 N N . HIS A 1 145 ? -13.748 -9.129 14.180 1.00 83.94 145 HIS A N 1
ATOM 1180 C CA . HIS A 1 145 ? -13.645 -10.335 15.016 1.00 83.94 145 HIS A CA 1
ATOM 1181 C C . HIS A 1 145 ? -12.209 -10.691 15.443 1.00 83.94 145 HIS A C 1
ATOM 1183 O O . HIS A 1 145 ? -11.977 -11.711 16.086 1.00 83.94 145 HIS A O 1
ATOM 1189 N N . ALA A 1 146 ? -11.202 -9.892 15.079 1.00 84.38 146 ALA A N 1
ATOM 1190 C CA . ALA A 1 146 ? -9.817 -10.237 15.386 1.00 84.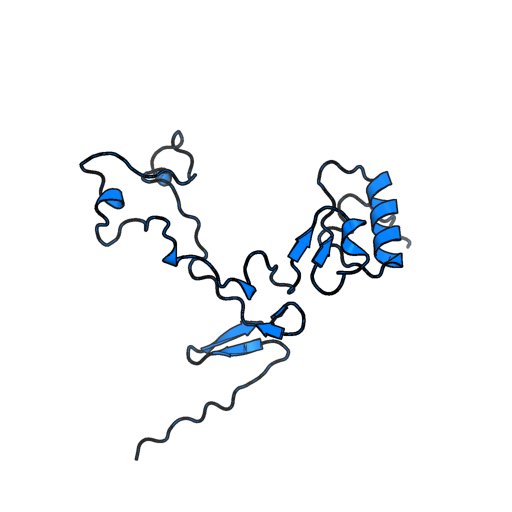38 146 ALA A CA 1
ATOM 1191 C C . ALA A 1 146 ? -9.537 -10.166 16.900 1.00 84.38 146 ALA A C 1
ATOM 1193 O O . ALA A 1 146 ? -9.768 -9.130 17.522 1.00 84.38 146 ALA A O 1
ATOM 1194 N N . ARG A 1 147 ? -8.939 -11.231 17.460 1.00 79.44 147 ARG A N 1
ATOM 1195 C CA . ARG A 1 147 ? -8.549 -11.386 18.884 1.00 79.44 147 ARG A CA 1
ATOM 1196 C C . ARG A 1 147 ? -9.701 -11.479 19.893 1.00 79.44 147 ARG A C 1
ATOM 1198 O O . ARG A 1 147 ? -9.429 -11.537 21.090 1.00 79.44 147 ARG A O 1
ATOM 1205 N N . ILE A 1 148 ? -10.951 -11.499 19.442 1.00 80.25 148 ILE A N 1
ATOM 1206 C CA . ILE A 1 148 ? -12.114 -11.715 20.305 1.00 80.25 148 ILE A CA 1
ATOM 1207 C C . ILE A 1 148 ? -12.452 -13.203 20.215 1.00 80.25 148 ILE A C 1
ATOM 1209 O O . ILE A 1 148 ? -12.777 -13.690 19.137 1.00 80.25 148 ILE A O 1
ATOM 1213 N N . ARG A 1 149 ? -12.318 -13.933 21.325 1.00 72.81 149 ARG A N 1
ATOM 1214 C CA . ARG A 1 149 ? -12.858 -15.292 21.439 1.00 72.81 149 ARG A CA 1
ATOM 1215 C C . ARG A 1 149 ? -14.325 -15.169 21.837 1.00 72.81 149 ARG A C 1
ATOM 1217 O O . ARG A 1 149 ? -14.622 -14.489 22.816 1.00 72.81 149 ARG A O 1
ATOM 1224 N N . THR A 1 150 ? -15.213 -15.759 21.052 1.00 71.44 150 THR A N 1
ATOM 1225 C CA . THR A 1 150 ? -16.592 -16.038 21.458 1.00 71.44 150 THR A CA 1
ATOM 1226 C C . THR A 1 150 ? -16.577 -17.341 22.244 1.00 71.44 150 THR A C 1
ATOM 1228 O O . THR A 1 150 ? -15.984 -18.311 21.779 1.00 71.44 150 THR A O 1
ATOM 1231 N N . GLU A 1 151 ? -17.160 -17.350 23.439 1.00 71.88 151 GLU A N 1
ATOM 1232 C CA . GLU A 1 151 ? -17.493 -18.602 24.121 1.00 71.88 151 GLU A CA 1
ATOM 1233 C C . GLU A 1 151 ? -18.590 -19.277 23.287 1.00 71.88 151 GLU A C 1
ATOM 1235 O O . GLU A 1 151 ? -19.598 -18.641 22.969 1.00 71.88 151 GLU A O 1
ATOM 1240 N N . GLU A 1 152 ? -18.348 -20.507 22.824 1.00 54.97 152 GLU A N 1
ATOM 1241 C CA . GLU A 1 152 ? -19.369 -21.309 22.146 1.00 54.97 152 GLU A CA 1
ATOM 1242 C C . GLU A 1 152 ? -20.465 -21.606 23.170 1.00 54.97 152 GLU A C 1
ATOM 1244 O O . GLU A 1 152 ? -20.221 -22.250 24.186 1.00 54.97 152 GLU A O 1
ATOM 1249 N N . SER A 1 153 ? -21.647 -21.043 22.942 1.00 49.06 153 SER A N 1
ATOM 1250 C CA . SER A 1 153 ? -22.852 -21.407 23.680 1.00 49.06 153 SER A CA 1
ATOM 1251 C C . SER A 1 153 ? -23.396 -22.668 23.012 1.00 49.06 153 SER A C 1
ATOM 1253 O O . SER A 1 153 ? -23.737 -22.601 21.828 1.00 49.06 153 SER A O 1
ATOM 1255 N N . GLU A 1 154 ? -23.378 -23.793 23.733 1.00 38.69 154 GLU A N 1
ATOM 1256 C CA . GLU A 1 154 ? -24.053 -25.044 23.341 1.00 38.69 154 GLU A CA 1
ATOM 1257 C C . GLU A 1 154 ? -25.548 -24.833 23.062 1.00 38.69 154 GLU A C 1
ATOM 1259 O O . GLU A 1 154 ? -26.179 -23.998 23.756 1.00 38.69 154 GLU A O 1
#

Nearest PDB structures (foldseek):
  9cai-assembly1_Ce  TM=9.719E-01  e=3.382E-19  Caenorhabditis elegans
  8fkp-assembly1_LQ  TM=9.263E-01  e=3.813E-16  Homo sapiens
  8q87-assembly1_Be  TM=9.471E-01  e=3.314E-15  Gallus gallus
  7qiz-assembly1_g  TM=9.675E-01  e=3.297E-14  Solanum lycopersicum
  8b2l-assembly1_R3  TM=9.676E-01  e=3.297E-14  Nicotiana tabacum

Organism: Trichostrongylus colubriformis (NCBI:txid6319)